Protein AF-A0A2P1BNJ0-F1 (afdb_monomer_lite)

Organism: Klebsiella pneumoniae (NCBI:txid573)

Structure (mmCIF, N/CA/C/O backbone):
data_AF-A0A2P1BNJ0-F1
#
_entry.id   AF-A0A2P1BNJ0-F1
#
loop_
_atom_site.group_PDB
_atom_site.id
_atom_site.type_symbol
_atom_site.label_atom_id
_atom_site.label_alt_id
_atom_site.label_comp_id
_atom_site.label_asym_id
_atom_site.label_entity_id
_atom_site.label_seq_id
_atom_site.pdbx_PDB_ins_code
_atom_site.Cartn_x
_atom_site.Cartn_y
_atom_site.Cartn_z
_atom_site.occupancy
_atom_site.B_iso_or_equiv
_atom_site.auth_seq_id
_atom_site.auth_comp_id
_atom_site.auth_asym_id
_atom_site.auth_atom_id
_atom_site.pdbx_PDB_model_num
ATOM 1 N N . MET A 1 1 ? -16.786 7.983 7.370 1.00 56.94 1 MET A N 1
ATOM 2 C CA . MET A 1 1 ? -15.803 9.081 7.187 1.00 56.94 1 MET A CA 1
ATOM 3 C C . MET A 1 1 ? -14.719 9.149 8.270 1.00 56.94 1 MET A C 1
ATOM 5 O O . MET A 1 1 ? -13.566 9.332 7.910 1.00 56.94 1 MET A O 1
ATOM 9 N N . LEU A 1 2 ? -15.020 8.978 9.567 1.00 65.50 2 LEU A N 1
ATOM 10 C CA . LEU A 1 2 ? -14.007 9.107 10.638 1.00 65.50 2 LEU A CA 1
ATOM 11 C C . LEU A 1 2 ? -12.870 8.062 10.571 1.00 65.50 2 LEU A C 1
ATOM 13 O O . LEU A 1 2 ? -11.712 8.409 10.791 1.00 65.50 2 LEU A O 1
ATOM 17 N N . LEU A 1 3 ? -13.181 6.815 10.197 1.00 67.25 3 LEU A N 1
ATOM 18 C CA . LEU A 1 3 ? -12.199 5.724 10.107 1.00 67.25 3 LEU A CA 1
ATOM 19 C C . LEU A 1 3 ? -11.120 5.984 9.042 1.00 67.25 3 LEU A C 1
ATOM 21 O O . LEU A 1 3 ? -9.929 5.862 9.312 1.00 67.25 3 LEU A O 1
ATOM 25 N N . GLN A 1 4 ? -11.531 6.427 7.854 1.00 67.00 4 GLN A N 1
ATOM 26 C CA . GLN A 1 4 ? -10.623 6.753 6.753 1.00 67.00 4 GLN A CA 1
ATOM 27 C C . GLN A 1 4 ? -9.638 7.864 7.137 1.00 67.00 4 GLN A C 1
ATOM 29 O O . GLN A 1 4 ? -8.445 7.769 6.860 1.00 67.00 4 GLN A O 1
ATOM 34 N N . MET A 1 5 ? -10.114 8.900 7.833 1.00 70.12 5 MET A N 1
ATOM 35 C CA . MET A 1 5 ? -9.264 10.016 8.248 1.00 70.12 5 MET A CA 1
ATOM 36 C C . MET A 1 5 ? -8.246 9.603 9.324 1.00 70.12 5 MET A C 1
ATOM 38 O O . MET A 1 5 ? -7.121 10.103 9.329 1.00 70.12 5 MET A O 1
ATOM 42 N N . PHE A 1 6 ? -8.603 8.654 10.194 1.00 75.19 6 PHE A N 1
ATOM 43 C CA . PHE A 1 6 ? -7.682 8.054 11.162 1.00 75.19 6 PHE A CA 1
ATOM 44 C C . PHE A 1 6 ? -6.589 7.219 10.474 1.00 75.19 6 PHE A C 1
ATOM 46 O O . PHE A 1 6 ? -5.403 7.406 10.749 1.00 75.19 6 PHE A O 1
ATOM 53 N N . ILE A 1 7 ? -6.972 6.368 9.517 1.00 73.56 7 ILE A N 1
ATOM 54 C CA . ILE A 1 7 ? -6.044 5.521 8.750 1.00 73.56 7 ILE A CA 1
ATOM 55 C C . ILE A 1 7 ? -5.061 6.386 7.948 1.00 73.56 7 ILE A C 1
ATOM 57 O O . ILE A 1 7 ? -3.852 6.176 8.011 1.00 73.56 7 ILE A O 1
ATOM 61 N N . ILE A 1 8 ? -5.550 7.418 7.252 1.00 73.06 8 ILE A N 1
ATOM 62 C CA . ILE A 1 8 ? -4.703 8.327 6.463 1.00 73.06 8 ILE A CA 1
ATOM 63 C C . ILE A 1 8 ? -3.677 9.051 7.349 1.00 73.06 8 ILE A C 1
ATOM 65 O O . ILE A 1 8 ? -2.521 9.182 6.942 1.00 73.06 8 ILE A O 1
ATOM 69 N N . ARG A 1 9 ? -4.059 9.473 8.566 1.00 76.25 9 ARG A N 1
ATOM 70 C CA . ARG A 1 9 ? -3.134 10.088 9.538 1.00 76.25 9 ARG A CA 1
ATOM 71 C C . ARG A 1 9 ? 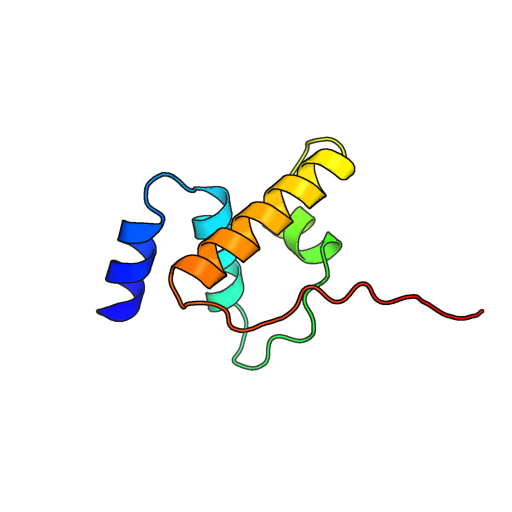-2.046 9.117 9.992 1.00 76.25 9 ARG A C 1
ATOM 73 O O . ARG A 1 9 ? -0.881 9.498 10.043 1.00 76.25 9 ARG A O 1
ATOM 80 N N . GLN A 1 10 ? -2.402 7.862 10.258 1.00 76.00 10 GLN A N 1
ATOM 81 C CA . GLN A 1 10 ? -1.438 6.817 10.630 1.00 76.00 10 GLN A CA 1
ATOM 82 C C . GLN A 1 10 ? -0.466 6.478 9.482 1.00 76.00 10 GLN A C 1
ATOM 84 O O . GLN A 1 10 ? 0.658 6.030 9.716 1.00 76.00 10 GLN A O 1
ATOM 89 N N . LEU A 1 11 ? -0.878 6.722 8.233 1.00 76.88 11 LEU A N 1
ATOM 90 C CA . LEU A 1 11 ? -0.084 6.491 7.026 1.00 76.88 11 LEU A CA 1
ATOM 91 C C . LEU A 1 11 ? 0.597 7.756 6.471 1.00 76.88 11 LEU A C 1
ATOM 93 O O . LEU A 1 11 ? 1.168 7.685 5.387 1.00 76.88 11 LEU A O 1
ATOM 97 N N . ALA A 1 12 ? 0.568 8.900 7.167 1.00 67.31 12 ALA A N 1
ATOM 98 C CA . ALA A 1 12 ? 0.959 10.209 6.618 1.00 67.31 12 ALA A CA 1
ATOM 99 C C . ALA A 1 12 ? 2.361 10.261 5.966 1.00 67.31 12 ALA A C 1
ATOM 101 O O . ALA A 1 12 ? 2.550 10.985 4.995 1.00 67.31 12 ALA A O 1
ATOM 102 N N . ASN A 1 13 ? 3.316 9.450 6.438 1.00 75.00 13 ASN A N 1
ATOM 103 C CA . ASN A 1 13 ? 4.681 9.364 5.891 1.00 75.00 13 ASN A CA 1
ATOM 104 C C . ASN A 1 13 ? 4.929 8.095 5.045 1.00 75.00 13 ASN A C 1
ATOM 106 O O . ASN A 1 13 ? 6.071 7.750 4.742 1.00 75.00 13 ASN A O 1
ATOM 110 N N . LYS A 1 14 ? 3.867 7.365 4.691 1.00 84.12 14 LYS A N 1
ATOM 111 C CA . LYS A 1 14 ? 3.898 6.038 4.063 1.00 84.12 14 LYS A CA 1
ATOM 112 C C . LYS A 1 14 ? 3.163 6.061 2.722 1.00 84.12 14 LYS A C 1
ATOM 114 O O . LYS A 1 14 ? 2.139 5.404 2.537 1.00 84.12 14 LYS A O 1
ATOM 119 N N . GLY A 1 15 ? 3.701 6.819 1.765 1.00 86.81 15 GLY A N 1
ATOM 120 C CA . GLY A 1 15 ? 3.036 7.093 0.482 1.00 86.81 15 GLY A CA 1
ATOM 121 C C . GLY A 1 15 ? 2.616 5.843 -0.303 1.00 86.81 15 GLY A C 1
ATOM 122 O O . GLY A 1 15 ? 1.545 5.821 -0.903 1.00 86.81 15 GLY A O 1
ATOM 123 N N . THR A 1 16 ? 3.397 4.757 -0.252 1.00 90.38 16 THR A N 1
ATOM 124 C CA . THR A 1 16 ? 3.012 3.488 -0.897 1.00 90.38 16 THR A CA 1
ATOM 125 C C . THR A 1 16 ? 1.812 2.833 -0.214 1.00 90.38 16 THR A C 1
ATOM 127 O O . THR A 1 16 ? 0.912 2.368 -0.908 1.00 90.38 16 THR A O 1
ATOM 130 N N . ALA A 1 17 ? 1.766 2.806 1.120 1.00 90.31 17 ALA A N 1
ATOM 131 C CA . ALA A 1 17 ? 0.626 2.259 1.852 1.00 90.31 17 ALA A CA 1
ATOM 132 C C . ALA A 1 17 ? -0.633 3.105 1.653 1.00 90.31 17 ALA A C 1
ATOM 134 O O . ALA A 1 17 ? -1.707 2.543 1.462 1.00 90.31 17 ALA A O 1
ATOM 135 N N . GLN A 1 18 ? -0.504 4.435 1.59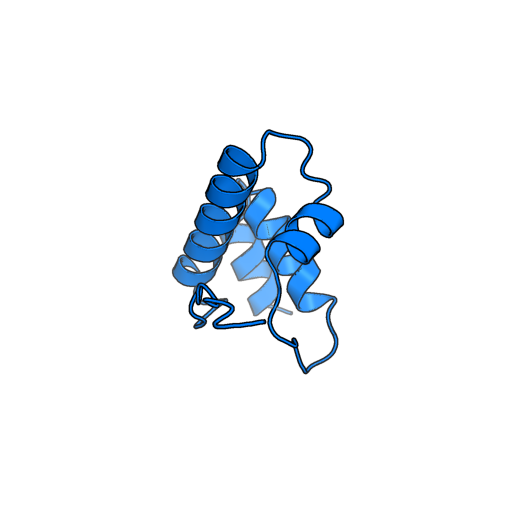9 1.00 90.19 18 GLN A N 1
ATOM 136 C CA . GLN A 1 18 ? -1.618 5.323 1.249 1.00 90.19 18 GLN A CA 1
ATOM 137 C C . GLN A 1 18 ? -2.148 5.031 -0.157 1.00 90.19 18 GLN A C 1
ATOM 139 O O . GLN A 1 18 ? -3.345 4.832 -0.337 1.00 90.19 18 GLN A O 1
ATOM 144 N N . ALA A 1 19 ? -1.262 4.943 -1.151 1.00 91.62 19 ALA A N 1
ATOM 145 C CA . ALA A 1 19 ? -1.662 4.659 -2.522 1.00 91.62 19 ALA A CA 1
ATOM 146 C C . ALA A 1 19 ? -2.281 3.255 -2.666 1.00 91.62 19 ALA A C 1
ATOM 148 O O . ALA A 1 19 ? -3.241 3.075 -3.417 1.00 91.62 19 ALA A O 1
ATOM 149 N N . LEU A 1 20 ? -1.774 2.265 -1.921 1.00 90.81 20 LEU A N 1
ATOM 150 C CA . LEU A 1 20 ? -2.347 0.921 -1.868 1.00 90.81 20 LEU A CA 1
ATOM 151 C C . LEU A 1 20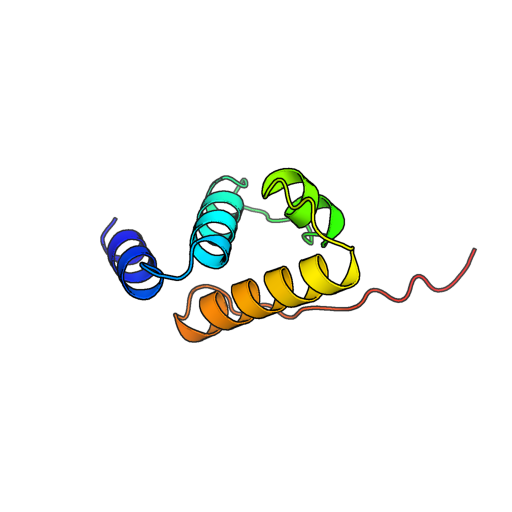 ? -3.731 0.921 -1.202 1.00 90.81 20 LEU A C 1
ATOM 153 O O . LEU A 1 20 ? -4.649 0.310 -1.740 1.00 90.81 20 LEU A O 1
ATOM 157 N N . TYR A 1 21 ? -3.902 1.644 -0.093 1.00 89.31 21 TYR A N 1
ATOM 158 C CA . TYR A 1 21 ? -5.190 1.850 0.572 1.00 89.31 21 TYR A CA 1
ATOM 159 C C . TYR A 1 21 ? -6.222 2.459 -0.383 1.00 89.31 21 TYR A C 1
ATOM 161 O O . TYR A 1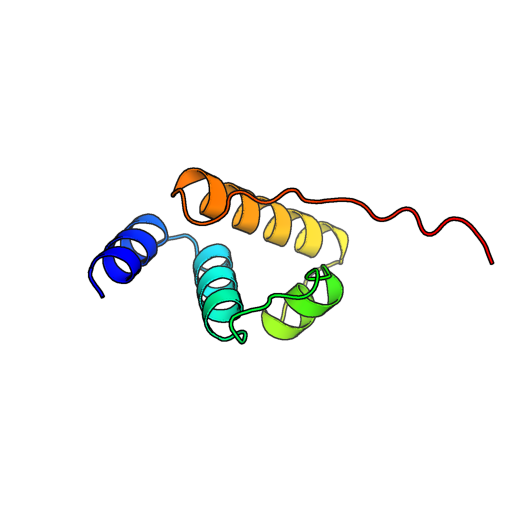 21 ? -7.265 1.857 -0.629 1.00 89.31 21 TYR A O 1
ATOM 169 N N . THR A 1 22 ? -5.895 3.596 -1.007 1.00 89.31 22 THR A N 1
ATOM 170 C CA . THR A 1 22 ? -6.775 4.267 -1.973 1.00 89.31 22 THR A CA 1
ATOM 171 C C . THR A 1 22 ? -7.118 3.360 -3.148 1.00 89.31 22 THR A C 1
ATOM 173 O O . THR A 1 22 ? -8.250 3.367 -3.628 1.00 89.31 22 THR A O 1
ATOM 176 N N . PHE A 1 23 ? -6.161 2.553 -3.615 1.00 90.06 23 PHE A N 1
ATOM 177 C CA . PHE A 1 23 ? -6.444 1.584 -4.660 1.00 90.06 23 PHE A CA 1
ATOM 178 C C . PHE A 1 23 ? -7.457 0.535 -4.199 1.00 90.06 23 PHE A C 1
ATOM 180 O O . PHE A 1 23 ? -8.408 0.296 -4.938 1.00 90.06 23 PHE A O 1
ATOM 187 N N . ILE A 1 24 ? -7.284 -0.057 -3.015 1.00 87.00 24 ILE A N 1
ATOM 1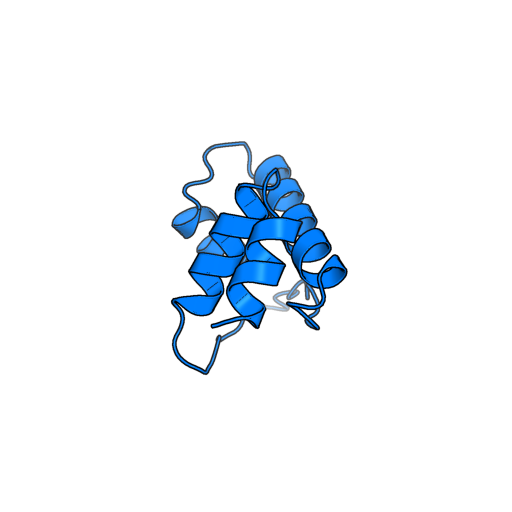88 C CA . ILE A 1 24 ? -8.202 -1.074 -2.481 1.00 87.00 24 ILE A CA 1
ATOM 189 C C . ILE A 1 24 ? -9.613 -0.497 -2.301 1.00 87.00 24 ILE A C 1
ATOM 191 O O . ILE A 1 24 ? -10.562 -1.119 -2.759 1.00 87.00 24 ILE A O 1
ATOM 195 N N . GLU A 1 25 ? -9.746 0.705 -1.736 1.00 86.19 25 GLU A N 1
ATOM 196 C CA . GLU A 1 25 ? -11.034 1.406 -1.571 1.00 86.19 25 GLU A CA 1
ATOM 197 C C . GLU A 1 25 ? -11.700 1.764 -2.909 1.00 86.19 25 GLU A C 1
ATOM 199 O O . GLU A 1 25 ? -12.918 1.856 -3.007 1.00 86.19 25 GLU A O 1
ATOM 204 N N . SER A 1 26 ? -10.910 1.958 -3.972 1.00 87.75 26 SER A N 1
ATOM 205 C CA . SER A 1 26 ? -11.452 2.190 -5.319 1.00 87.75 26 SER A CA 1
ATOM 206 C C . SER A 1 26 ? -11.981 0.922 -6.002 1.00 87.75 26 SER A C 1
ATOM 208 O O . SER A 1 26 ? -12.531 1.006 -7.103 1.00 87.75 26 SER A O 1
ATOM 210 N N . LEU A 1 27 ? -11.767 -0.259 -5.410 1.00 85.81 27 LEU A N 1
ATOM 211 C CA . LEU A 1 27 ? -12.288 -1.516 -5.937 1.00 85.81 27 LEU A CA 1
ATOM 212 C C . LEU A 1 27 ? -13.755 -1.695 -5.517 1.00 85.81 27 LEU A C 1
ATOM 214 O O . LEU A 1 27 ? -14.131 -1.308 -4.416 1.00 85.81 27 LEU A O 1
ATOM 218 N N . PRO A 1 28 ? -14.590 -2.327 -6.359 1.00 82.94 28 PRO A N 1
ATOM 219 C CA . PRO A 1 28 ? -15.930 -2.731 -5.940 1.00 82.94 28 PRO A CA 1
ATOM 220 C C . PRO A 1 28 ? -15.852 -3.723 -4.764 1.00 82.94 28 PRO A C 1
ATOM 222 O O . PRO A 1 28 ? -14.846 -4.423 -4.638 1.00 82.94 28 PRO A O 1
ATOM 225 N N . GLU A 1 29 ? -16.930 -3.832 -3.969 1.00 69.38 29 GLU A N 1
ATOM 226 C CA . GLU A 1 29 ? -17.094 -4.598 -2.701 1.00 69.38 29 GLU A CA 1
ATOM 227 C C . GLU A 1 29 ? -16.649 -6.083 -2.703 1.00 69.38 29 GLU A C 1
ATOM 229 O O . GLU A 1 29 ? -16.755 -6.781 -1.698 1.00 69.38 29 GLU A O 1
ATOM 234 N N . ARG A 1 30 ? -16.106 -6.598 -3.807 1.00 60.91 30 ARG A N 1
ATOM 235 C CA . ARG A 1 30 ? -15.472 -7.914 -3.906 1.00 60.91 30 ARG A CA 1
ATOM 236 C C . ARG A 1 30 ? -14.062 -7.779 -4.484 1.00 60.91 30 ARG A C 1
ATOM 238 O O . ARG A 1 30 ? -13.893 -7.891 -5.705 1.00 60.91 30 ARG A O 1
ATOM 245 N N . PRO A 1 31 ? -13.018 -7.587 -3.663 1.00 62.31 31 PRO A N 1
ATOM 246 C CA . PRO A 1 31 ? -11.661 -7.652 -4.170 1.00 62.31 31 PRO A CA 1
ATOM 247 C C . PRO A 1 31 ? -11.320 -9.119 -4.466 1.00 62.31 31 PRO A C 1
ATOM 249 O O . PRO A 1 31 ? -10.910 -9.887 -3.600 1.00 62.31 31 PRO A O 1
ATOM 252 N N . ILE A 1 32 ? -11.497 -9.514 -5.730 1.00 62.12 32 ILE A N 1
ATOM 253 C CA . ILE A 1 32 ? -10.846 -10.687 -6.335 1.00 62.12 32 ILE A CA 1
ATOM 254 C C . ILE A 1 32 ? -9.364 -10.659 -5.918 1.00 62.12 32 ILE A C 1
ATOM 256 O O . ILE A 1 32 ? -8.794 -9.562 -5.894 1.00 62.12 32 ILE A O 1
ATOM 260 N N . PRO A 1 33 ? -8.717 -11.807 -5.622 1.00 74.19 33 PRO A N 1
ATOM 261 C CA . PRO A 1 33 ? -7.316 -11.854 -5.208 1.00 74.19 33 PRO A CA 1
ATOM 262 C C . PRO A 1 33 ? -6.438 -10.886 -6.010 1.00 74.19 33 PRO A C 1
ATOM 264 O O . PRO A 1 33 ? -6.335 -10.970 -7.238 1.00 74.19 33 PRO A O 1
ATOM 267 N N . LEU A 1 34 ? -5.824 -9.936 -5.303 1.00 83.88 34 LEU A N 1
ATOM 268 C CA . LEU A 1 34 ? -4.972 -8.921 -5.906 1.00 83.88 34 LEU A CA 1
ATOM 269 C C . LEU A 1 34 ? -3.586 -9.504 -6.162 1.00 83.88 34 LEU A C 1
ATOM 271 O O . LEU A 1 34 ? -2.837 -9.819 -5.242 1.00 83.88 34 LEU A O 1
ATOM 275 N N . SER A 1 35 ? -3.222 -9.623 -7.437 1.00 88.12 35 SER A N 1
ATOM 276 C CA . SER A 1 35 ? -1.863 -10.002 -7.807 1.00 88.12 35 SER A CA 1
ATOM 277 C C . SER A 1 35 ? -0.899 -8.831 -7.621 1.00 88.12 35 SER A C 1
ATOM 279 O O . SER A 1 35 ? -1.238 -7.669 -7.869 1.00 88.12 35 SER A O 1
ATOM 281 N N . PHE A 1 36 ? 0.356 -9.138 -7.284 1.00 89.94 36 PHE A N 1
ATOM 282 C CA . PHE A 1 36 ? 1.415 -8.126 -7.218 1.00 89.94 36 PHE A CA 1
ATOM 283 C C . PHE A 1 36 ? 1.577 -7.402 -8.556 1.00 89.94 36 PHE A C 1
ATOM 285 O O . PHE A 1 36 ? 1.801 -6.201 -8.571 1.00 89.94 36 PHE A O 1
ATOM 292 N N . ALA A 1 37 ? 1.394 -8.091 -9.686 1.00 91.00 37 ALA A N 1
ATOM 293 C CA . ALA A 1 37 ? 1.426 -7.466 -11.008 1.00 91.00 37 ALA A CA 1
ATOM 294 C C . ALA A 1 37 ? 0.373 -6.352 -11.163 1.00 91.00 37 ALA A C 1
ATOM 296 O O . ALA A 1 37 ? 0.677 -5.284 -11.697 1.00 91.00 37 ALA A O 1
ATOM 297 N N . ARG A 1 38 ? -0.850 -6.570 -10.661 1.00 91.31 38 ARG A N 1
ATOM 298 C CA . ARG A 1 38 ? -1.925 -5.569 -10.702 1.00 91.31 38 ARG A CA 1
ATOM 299 C C . ARG A 1 38 ? -1.614 -4.377 -9.798 1.00 91.31 38 ARG A C 1
ATOM 301 O O . ARG A 1 38 ? -1.800 -3.240 -10.224 1.00 91.31 38 ARG A O 1
ATOM 308 N N . ILE A 1 39 ? -1.084 -4.637 -8.601 1.00 91.81 39 ILE A N 1
ATOM 309 C CA . ILE A 1 39 ? -0.657 -3.596 -7.655 1.00 91.81 39 ILE A CA 1
ATOM 310 C C . ILE A 1 39 ? 0.471 -2.746 -8.258 1.00 91.81 39 ILE A C 1
ATOM 312 O O . ILE A 1 39 ? 0.349 -1.527 -8.309 1.00 91.81 39 ILE A O 1
ATOM 316 N N . LYS A 1 40 ? 1.524 -3.376 -8.797 1.00 93.88 40 LYS A N 1
ATOM 317 C CA . LYS A 1 40 ? 2.658 -2.694 -9.448 1.00 93.88 40 LYS A CA 1
ATOM 318 C C . LYS A 1 40 ? 2.207 -1.750 -10.551 1.00 93.88 40 LYS A C 1
ATOM 320 O O . LYS A 1 40 ? 2.619 -0.595 -10.575 1.00 93.88 40 LYS A O 1
ATOM 325 N N . ARG A 1 41 ? 1.335 -2.242 -11.440 1.00 92.94 41 ARG A N 1
ATOM 326 C CA . ARG A 1 41 ? 0.794 -1.457 -12.554 1.00 92.94 41 ARG A CA 1
ATOM 327 C C . ARG A 1 41 ? -0.003 -0.261 -12.049 1.00 92.94 41 ARG A C 1
ATOM 329 O O . ARG A 1 41 ? 0.132 0.828 -12.591 1.00 92.94 41 ARG A O 1
ATOM 336 N N . ARG A 1 42 ? -0.827 -0.457 -11.018 1.00 92.81 42 ARG A N 1
ATOM 337 C CA . ARG A 1 42 ? -1.675 0.611 -10.490 1.00 92.81 42 ARG A CA 1
ATOM 338 C C . ARG A 1 42 ? -0.886 1.678 -9.741 1.00 92.81 42 ARG A C 1
ATOM 340 O O . ARG A 1 42 ? -1.180 2.853 -9.901 1.00 92.81 42 ARG A O 1
ATOM 347 N N . LEU A 1 43 ? 0.107 1.260 -8.962 1.00 92.31 43 LEU A N 1
ATOM 348 C CA . LEU A 1 43 ? 1.002 2.143 -8.215 1.00 92.31 43 LEU A CA 1
ATOM 349 C C . LEU A 1 43 ? 2.118 2.741 -9.084 1.00 92.31 43 LEU A C 1
ATOM 351 O O . LEU A 1 43 ? 2.955 3.466 -8.558 1.00 92.31 43 LEU A O 1
ATOM 355 N N . MET A 1 44 ? 2.154 2.419 -10.385 1.00 92.19 44 MET A N 1
ATOM 356 C CA . MET A 1 44 ? 3.178 2.876 -11.331 1.00 92.19 44 MET A CA 1
ATOM 357 C C . MET A 1 44 ? 4.610 2.644 -10.821 1.00 92.19 44 MET A C 1
ATOM 359 O O . MET A 1 44 ? 5.489 3.485 -10.987 1.00 92.19 44 MET A O 1
ATOM 363 N N . LEU A 1 45 ? 4.859 1.496 -10.182 1.00 90.38 45 LEU A N 1
ATOM 364 C CA . LEU A 1 45 ? 6.198 1.166 -9.697 1.00 90.38 45 LEU A CA 1
ATOM 365 C C . LEU A 1 45 ? 7.118 0.890 -10.894 1.00 90.38 45 LEU A C 1
ATOM 367 O O . LEU A 1 45 ? 6.807 0.050 -11.740 1.00 90.38 45 LEU A O 1
ATOM 371 N N . THR A 1 46 ? 8.261 1.574 -10.947 1.00 90.81 46 THR A N 1
ATOM 372 C CA . THR A 1 46 ? 9.232 1.487 -12.057 1.00 90.81 46 THR A CA 1
ATOM 373 C C . THR A 1 46 ? 10.559 0.840 -11.662 1.00 90.81 46 THR A C 1
ATOM 375 O O . THR A 1 46 ? 11.372 0.512 -12.520 1.00 90.81 46 THR A O 1
ATOM 378 N N . SER A 1 47 ? 10.779 0.604 -10.369 1.00 92.00 47 SER A N 1
ATOM 379 C CA . SER A 1 47 ? 11.993 -0.011 -9.826 1.00 92.00 47 SER A CA 1
ATOM 380 C C . SER A 1 47 ? 12.131 -1.500 -10.190 1.00 92.00 47 SER A C 1
ATOM 382 O O . SER A 1 47 ? 11.175 -2.113 -10.659 1.00 92.00 47 SER A O 1
ATOM 384 N N . PRO A 1 48 ? 13.286 -2.148 -9.962 1.00 95.44 48 PRO A N 1
ATOM 385 C CA . PRO A 1 48 ? 13.442 -3.577 -10.233 1.00 95.44 48 PRO A CA 1
ATOM 386 C C . PRO A 1 48 ? 12.411 -4.438 -9.489 1.00 95.44 48 PRO A C 1
ATOM 388 O O . PRO A 1 48 ? 12.079 -4.169 -8.333 1.00 95.44 48 PRO A O 1
ATOM 391 N N . ASN A 1 49 ? 11.953 -5.525 -10.120 1.00 91.50 49 ASN A N 1
ATOM 392 C CA . ASN A 1 49 ? 10.865 -6.380 -9.621 1.00 91.50 49 ASN A CA 1
ATOM 393 C C . ASN A 1 49 ? 11.007 -6.802 -8.146 1.00 91.50 49 ASN A C 1
ATOM 395 O O . ASN A 1 49 ? 10.019 -6.808 -7.411 1.00 91.50 49 ASN A O 1
ATOM 399 N N . ASN A 1 50 ? 12.225 -7.120 -7.702 1.00 91.69 50 ASN A N 1
ATOM 400 C CA . ASN A 1 50 ? 12.500 -7.512 -6.317 1.00 91.69 50 ASN A CA 1
ATOM 401 C C . ASN A 1 50 ? 12.265 -6.363 -5.331 1.00 91.69 50 ASN A C 1
ATOM 403 O O . ASN A 1 50 ? 11.703 -6.569 -4.256 1.00 91.69 50 ASN A O 1
ATOM 407 N N . GLN A 1 51 ? 12.662 -5.146 -5.706 1.00 92.12 51 GLN A N 1
ATOM 408 C CA . GLN A 1 51 ? 12.453 -3.955 -4.892 1.00 92.12 51 GLN A CA 1
ATOM 409 C C . GLN A 1 51 ? 10.969 -3.589 -4.845 1.00 92.12 51 GLN A C 1
ATOM 411 O O . GLN A 1 51 ? 10.447 -3.337 -3.763 1.00 92.12 51 GLN A O 1
ATOM 416 N N . GLN A 1 52 ? 10.265 -3.668 -5.978 1.00 92.81 52 GLN A N 1
ATOM 417 C CA . GLN A 1 52 ? 8.815 -3.464 -6.013 1.00 92.81 52 GLN A CA 1
ATOM 418 C C . GLN A 1 52 ? 8.079 -4.447 -5.095 1.00 92.81 52 GLN A C 1
ATOM 420 O O . GLN A 1 52 ? 7.207 -4.040 -4.336 1.00 92.81 52 GLN A O 1
ATOM 425 N N . ASN A 1 53 ? 8.454 -5.733 -5.113 1.00 93.38 53 ASN A N 1
ATOM 426 C CA . ASN A 1 53 ? 7.856 -6.736 -4.230 1.00 93.38 53 ASN A CA 1
ATOM 427 C C . ASN A 1 53 ? 8.086 -6.396 -2.750 1.00 93.38 53 ASN A C 1
ATOM 429 O O . ASN A 1 53 ? 7.159 -6.502 -1.954 1.00 93.38 53 ASN A O 1
ATOM 433 N N . ARG A 1 54 ? 9.298 -5.959 -2.376 1.00 92.94 54 ARG A N 1
ATOM 434 C CA . ARG A 1 54 ? 9.603 -5.521 -1.001 1.00 92.94 54 ARG A CA 1
ATOM 435 C C . ARG A 1 54 ? 8.766 -4.312 -0.586 1.00 92.94 54 ARG A C 1
ATOM 437 O O . ARG A 1 54 ? 8.235 -4.299 0.517 1.00 92.94 54 ARG A O 1
ATOM 444 N N . VAL A 1 55 ? 8.630 -3.330 -1.474 1.00 92.75 55 VAL A N 1
ATOM 445 C CA . VAL A 1 55 ? 7.823 -2.122 -1.249 1.00 92.75 55 VAL A CA 1
ATOM 446 C C . VAL A 1 55 ? 6.344 -2.472 -1.062 1.00 92.75 55 VAL A C 1
ATOM 448 O O . VAL A 1 55 ? 5.715 -1.969 -0.136 1.00 92.75 55 VAL A O 1
ATOM 451 N N . ILE A 1 56 ? 5.806 -3.381 -1.881 1.00 92.62 56 ILE A N 1
ATOM 452 C CA . ILE A 1 56 ? 4.420 -3.856 -1.756 1.00 92.62 56 ILE A CA 1
ATOM 453 C C . ILE A 1 56 ? 4.214 -4.623 -0.447 1.00 92.62 56 ILE A C 1
ATOM 455 O O . ILE A 1 56 ? 3.248 -4.342 0.252 1.00 92.62 56 ILE A O 1
ATOM 459 N N . ASN A 1 57 ? 5.118 -5.539 -0.084 1.00 92.50 57 ASN A N 1
ATOM 460 C CA . ASN A 1 57 ? 5.033 -6.261 1.191 1.00 92.50 57 ASN A CA 1
ATOM 461 C C . ASN A 1 57 ? 5.035 -5.297 2.382 1.00 92.50 57 ASN A C 1
ATOM 463 O O . ASN A 1 57 ? 4.140 -5.364 3.214 1.00 92.50 57 ASN A O 1
ATOM 467 N N . LYS A 1 58 ? 5.962 -4.331 2.401 1.00 92.56 58 LYS A N 1
ATOM 468 C CA . LYS A 1 58 ? 6.014 -3.314 3.456 1.00 92.56 58 LYS A CA 1
ATOM 469 C C . LYS A 1 58 ? 4.708 -2.518 3.545 1.00 92.56 58 LYS A C 1
ATOM 471 O O . LYS A 1 58 ? 4.211 -2.293 4.640 1.00 92.56 58 LYS A O 1
ATOM 476 N N . ALA A 1 59 ? 4.138 -2.115 2.410 1.00 91.38 59 ALA A N 1
ATOM 477 C CA . ALA A 1 59 ? 2.859 -1.409 2.390 1.00 91.38 59 ALA A CA 1
ATOM 478 C C . ALA A 1 59 ? 1.710 -2.270 2.944 1.00 91.38 59 ALA A C 1
ATOM 480 O O . ALA A 1 59 ? 0.860 -1.757 3.665 1.00 91.38 59 ALA A O 1
ATOM 481 N N . ILE A 1 60 ? 1.695 -3.574 2.650 1.00 90.44 60 ILE A N 1
ATOM 482 C CA . ILE A 1 60 ? 0.721 -4.517 3.218 1.00 90.44 60 ILE A CA 1
ATOM 483 C C . ILE A 1 60 ? 0.901 -4.625 4.737 1.00 90.44 60 ILE A C 1
ATOM 485 O O . ILE A 1 60 ? -0.085 -4.517 5.462 1.00 90.44 60 ILE A O 1
ATOM 489 N N . ASP A 1 61 ? 2.134 -4.765 5.227 1.00 90.62 61 ASP A N 1
ATOM 490 C CA . ASP A 1 61 ? 2.429 -4.836 6.666 1.00 90.62 61 ASP A CA 1
ATOM 491 C C . ASP A 1 61 ? 2.001 -3.557 7.398 1.00 90.62 61 ASP A C 1
ATOM 493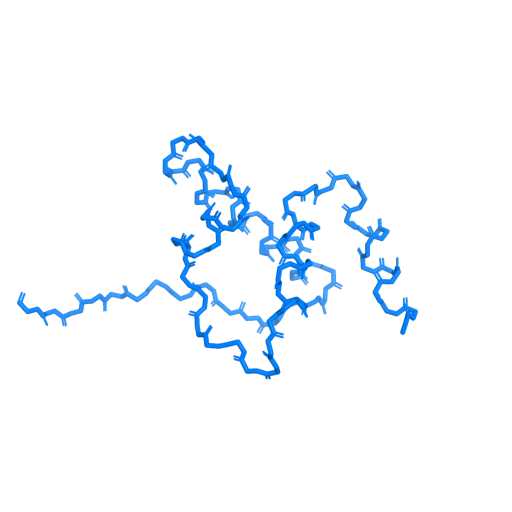 O O . ASP A 1 61 ? 1.449 -3.606 8.495 1.00 90.62 61 ASP A O 1
ATOM 497 N N . GLU A 1 62 ? 2.197 -2.394 6.775 1.00 90.69 62 GLU A N 1
ATOM 498 C CA . GLU A 1 62 ? 1.754 -1.111 7.322 1.00 90.69 62 GLU A CA 1
ATOM 499 C C . GLU A 1 62 ? 0.229 -1.016 7.409 1.00 90.69 62 GLU A C 1
ATOM 501 O O . GLU A 1 62 ? -0.283 -0.492 8.396 1.00 90.69 62 GLU A O 1
ATOM 506 N N . LEU A 1 63 ? -0.492 -1.550 6.420 1.00 87.81 63 LEU A N 1
ATOM 507 C CA . LEU A 1 63 ? -1.954 -1.620 6.433 1.00 87.81 63 LEU A CA 1
ATOM 508 C C . LEU A 1 63 ? -2.486 -2.618 7.473 1.00 87.81 63 LEU A C 1
ATOM 510 O O . LEU A 1 63 ? -3.504 -2.344 8.107 1.00 87.81 63 LEU A O 1
ATOM 514 N N . LYS A 1 64 ? -1.785 -3.734 7.699 1.00 88.44 64 LYS A N 1
ATOM 515 C CA . LYS A 1 64 ? -2.079 -4.662 8.803 1.00 88.44 64 LYS A CA 1
ATOM 516 C C . LYS A 1 64 ? -1.870 -3.998 10.162 1.00 88.44 64 LYS A C 1
ATOM 518 O O . LYS A 1 64 ? -2.742 -4.056 11.019 1.00 88.44 64 LYS A O 1
ATOM 523 N N . ALA A 1 65 ? -0.746 -3.301 10.338 1.00 88.38 65 ALA A N 1
ATOM 524 C CA . ALA A 1 65 ? -0.392 -2.645 11.595 1.00 88.38 65 ALA A CA 1
ATOM 525 C C . ALA A 1 65 ? -1.397 -1.560 12.025 1.00 88.38 65 ALA A C 1
ATOM 527 O O . ALA A 1 65 ? -1.563 -1.321 13.217 1.00 88.38 65 ALA A O 1
ATOM 528 N N . VAL A 1 66 ? -2.073 -0.908 11.071 1.00 84.88 66 VAL A N 1
ATOM 529 C CA . VAL A 1 66 ? -3.134 0.078 11.356 1.00 84.88 66 VAL A CA 1
ATOM 530 C C . VAL A 1 66 ? -4.536 -0.542 11.441 1.00 84.88 66 VAL A C 1
ATOM 532 O O . VAL A 1 66 ? -5.505 0.197 11.594 1.00 84.88 66 VAL A O 1
ATOM 535 N N . GLY A 1 67 ? -4.652 -1.870 11.339 1.00 83.25 67 GLY A N 1
ATOM 536 C CA . GLY A 1 67 ? -5.919 -2.600 11.431 1.00 83.25 67 GLY A CA 1
ATOM 537 C C . GLY A 1 67 ? -6.818 -2.478 10.198 1.00 83.25 67 GLY A C 1
ATOM 538 O O . GLY A 1 67 ? -8.021 -2.686 10.308 1.00 83.25 67 GLY A O 1
ATOM 539 N N . TYR A 1 68 ? -6.267 -2.109 9.035 1.00 83.56 68 TYR A N 1
ATOM 540 C CA . TYR A 1 68 ? -7.041 -1.986 7.793 1.00 83.56 68 TYR A CA 1
ATOM 541 C C . TYR A 1 68 ? -7.204 -3.321 7.055 1.00 83.56 68 TYR A C 1
ATOM 543 O O . TYR A 1 68 ? -8.257 -3.600 6.490 1.00 83.56 68 TYR A O 1
ATOM 551 N N . LEU A 1 69 ? -6.144 -4.132 7.020 1.00 80.38 69 LEU A N 1
ATOM 552 C CA . LEU A 1 69 ? -6.122 -5.419 6.328 1.00 80.38 69 LEU A CA 1
ATOM 553 C C . LEU A 1 69 ? -5.939 -6.555 7.327 1.00 80.38 69 LEU A C 1
ATOM 555 O O . LEU A 1 69 ? -5.001 -6.524 8.116 1.00 80.38 69 LEU A O 1
ATOM 559 N N . ASP A 1 70 ? -6.759 -7.592 7.186 1.00 70.25 70 ASP A N 1
ATOM 560 C CA . ASP A 1 70 ? -6.649 -8.858 7.925 1.00 70.25 70 ASP A CA 1
ATOM 561 C C . ASP A 1 70 ? -6.394 -10.039 6.961 1.00 70.25 70 ASP A C 1
ATOM 563 O O . ASP A 1 70 ? -6.916 -11.139 7.104 1.00 70.25 70 ASP A O 1
ATOM 567 N N . GLY A 1 71 ? -5.666 -9.772 5.867 1.00 65.00 71 GLY A N 1
ATOM 568 C CA . GLY A 1 71 ? -5.450 -10.717 4.765 1.00 65.00 71 GLY A CA 1
ATOM 569 C C . GLY A 1 71 ? -4.029 -11.272 4.693 1.00 65.00 71 GLY A C 1
ATOM 570 O O . GLY A 1 71 ? -3.073 -10.615 5.099 1.00 65.00 71 GLY A O 1
ATOM 571 N N . ASP A 1 72 ? -3.856 -12.450 4.096 1.00 64.00 72 ASP A N 1
ATOM 572 C CA . ASP A 1 72 ? -2.543 -13.080 3.922 1.00 64.00 72 ASP A CA 1
ATOM 573 C C . ASP A 1 72 ? -1.971 -12.931 2.510 1.00 64.00 72 ASP A C 1
ATOM 575 O O . ASP A 1 72 ? -2.667 -13.043 1.498 1.00 64.00 72 ASP A O 1
ATOM 579 N N . VAL A 1 73 ? -0.653 -12.710 2.432 1.00 65.62 73 VAL A N 1
ATOM 580 C CA . VAL A 1 73 ? 0.084 -12.748 1.164 1.00 65.62 73 VAL A CA 1
ATOM 581 C C . VAL A 1 73 ? 0.346 -14.207 0.812 1.00 65.62 73 VAL A C 1
ATOM 583 O O . VAL A 1 73 ? 1.346 -14.799 1.214 1.00 65.62 73 VAL A O 1
ATOM 586 N N . VAL A 1 74 ? -0.562 -14.800 0.042 1.00 68.31 74 VAL A N 1
ATOM 587 C CA . VAL A 1 74 ? -0.426 -16.190 -0.402 1.00 68.31 74 VAL A CA 1
ATOM 588 C C . VAL A 1 74 ? 0.368 -16.245 -1.704 1.00 68.31 74 VAL A C 1
ATOM 590 O O . VAL A 1 74 ? -0.072 -15.765 -2.754 1.00 68.31 74 VAL A O 1
ATOM 593 N N . LYS A 1 75 ? 1.542 -16.882 -1.672 1.00 69.50 75 LYS A N 1
ATOM 594 C CA . LYS A 1 75 ? 2.264 -17.243 -2.895 1.00 69.50 75 LYS A CA 1
ATOM 595 C C . LYS A 1 75 ? 1.511 -18.390 -3.568 1.00 69.50 75 LYS A C 1
ATOM 597 O O . LYS A 1 75 ? 1.649 -19.540 -3.164 1.00 69.50 75 LYS A O 1
ATOM 602 N N . ARG A 1 76 ? 0.727 -18.096 -4.610 1.00 64.12 76 ARG A N 1
ATOM 603 C CA . ARG A 1 76 ? 0.183 -19.159 -5.466 1.00 64.12 76 ARG A CA 1
ATOM 604 C C . ARG A 1 76 ? 1.341 -19.856 -6.178 1.00 64.12 76 ARG A C 1
ATOM 606 O O . ARG A 1 76 ? 1.964 -19.281 -7.068 1.00 64.12 76 ARG A O 1
ATOM 613 N N . MET A 1 77 ? 1.628 -21.087 -5.767 1.00 49.25 77 MET A N 1
ATOM 614 C CA . MET A 1 77 ? 2.366 -22.043 -6.582 1.00 49.25 77 MET A CA 1
ATOM 615 C C . MET A 1 77 ? 1.428 -22.457 -7.715 1.00 49.25 77 MET A C 1
ATOM 617 O O . MET A 1 77 ? 0.387 -23.062 -7.468 1.00 49.25 77 MET A O 1
ATOM 621 N N . VAL A 1 78 ? 1.741 -22.062 -8.948 1.00 54.22 78 VAL A N 1
ATOM 622 C CA . VAL A 1 78 ? 1.067 -22.623 -10.121 1.00 54.22 78 VAL A CA 1
ATOM 623 C C . VAL A 1 78 ? 1.663 -24.016 -10.306 1.00 54.22 78 VAL A C 1
ATOM 625 O O . VAL A 1 78 ? 2.743 -24.156 -10.869 1.00 54.22 78 VAL A O 1
ATOM 628 N N . ASN A 1 79 ? 1.014 -25.032 -9.739 1.00 47.97 79 ASN A N 1
ATOM 629 C CA . ASN A 1 79 ? 1.319 -26.417 -10.070 1.00 47.97 79 ASN A CA 1
ATOM 630 C C . ASN A 1 79 ? 0.728 -26.711 -11.452 1.00 47.97 79 ASN A C 1
ATOM 632 O O . ASN A 1 79 ? -0.490 -26.718 -11.594 1.00 47.97 79 ASN A O 1
ATOM 636 N N . GLY A 1 80 ? 1.607 -26.965 -12.423 1.00 55.38 80 GLY A N 1
ATOM 637 C CA . GLY A 1 80 ? 1.320 -27.758 -13.619 1.00 55.38 80 GLY A CA 1
ATOM 638 C C . GLY A 1 80 ? 0.525 -27.084 -14.739 1.00 55.38 80 GLY A C 1
ATOM 639 O O . GLY A 1 80 ? -0.694 -26.971 -14.664 1.00 55.38 80 GLY A O 1
ATOM 640 N N . THR A 1 81 ? 1.233 -26.782 -15.826 1.00 40.72 81 THR A N 1
ATOM 641 C CA . THR A 1 81 ? 0.915 -27.278 -17.179 1.00 40.72 81 THR A CA 1
ATOM 642 C C . THR A 1 81 ? 2.226 -27.583 -17.872 1.00 40.72 81 THR A C 1
ATOM 644 O O . THR A 1 81 ? 3.107 -26.694 -17.794 1.00 40.72 81 THR A O 1
#

Radius of gyration: 13.45 Å; chains: 1; bounding box: 30×38×29 Å

Secondary structure (DSSP, 8-state):
-HHHHHHHHHTTT-HHHHHHHHHHHTS-S------HHHHHHHTT--S-HHHHHHHHHHHHHHHHHTTS-------------

Foldseek 3Di:
DVLVVLLCVLCVVPVLLVQVVVVVVPDPPDPDDDDLVNSCVSSVPDDPPVVSVVSNVVSVVSCVVSVNDPDDDDDDDPPDD

Sequence (81 aa):
MLLQMFIIRQLANKGTAQALYTFIESLPERPIPLSFARIKRRLMLTSPNNQQNRVINKAIDELKAVGYLDGDVVKRMVNGT

pLDDT: mean 80.73, std 13.17, range [40.72, 95.44]